Protein AF-A0A1M5STU1-F1 (afdb_monomer_lite)

Secondary structure (DSSP, 8-state):
-HHHHH-TT---TTSSSHHHHSSHHHHHHHHHSTTSHHHHHHHHHHHHHTSTTGGG-EEE-HHHHHHSHHHHHHHHHHHTT-------TTS-----HHHHHHHT-TTSSPPPSS---------S-HHHHHHHHTT-GGG--TT---EEE----

InterPro domains:
  IPR027417 P-loop containing nucleoside triphosphate hydrolase [G3DSA:3.40.50.300] (10-138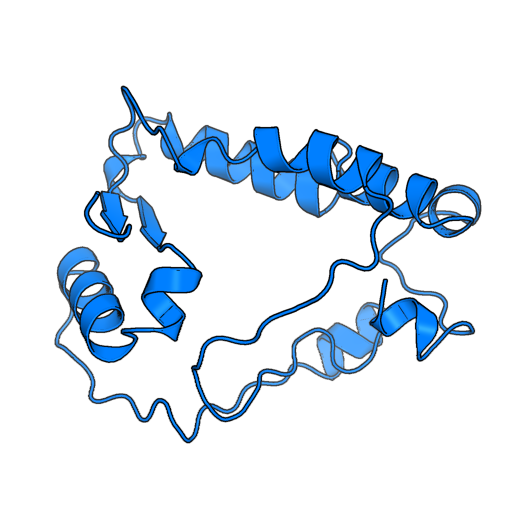)
  IPR027417 P-loop containing nucleoside triphosphate hydrolase [SSF52540] (29-134)

Structure (mmCIF, N/CA/C/O backbone):
data_AF-A0A1M5STU1-F1
#
_entry.id   AF-A0A1M5STU1-F1
#
loop_
_atom_site.group_PDB
_atom_site.id
_atom_site.type_symbol
_atom_site.label_atom_id
_atom_site.label_alt_id
_atom_site.label_comp_id
_atom_site.label_asym_id
_atom_site.label_entity_id
_atom_site.label_seq_id
_atom_site.pdbx_PDB_ins_code
_atom_site.Cartn_x
_atom_site.Cartn_y
_atom_site.Cartn_z
_atom_site.occupancy
_atom_site.B_iso_or_equiv
_atom_site.auth_seq_id
_atom_site.auth_comp_id
_atom_site.auth_asym_id
_atom_site.auth_atom_id
_atom_site.pdbx_PDB_model_num
ATOM 1 N N . GLU A 1 1 ? 6.345 -6.290 -12.205 1.00 86.94 1 GLU A N 1
ATOM 2 C CA . GLU A 1 1 ? 7.313 -7.284 -12.729 1.00 86.94 1 GLU A CA 1
ATOM 3 C C . GLU A 1 1 ? 6.667 -8.565 -13.257 1.00 86.94 1 GLU A C 1
ATOM 5 O O . GLU A 1 1 ? 6.779 -8.812 -14.445 1.00 86.94 1 GLU A O 1
ATOM 10 N N . ARG A 1 2 ? 5.963 -9.375 -12.446 1.00 88.56 2 ARG A N 1
ATOM 11 C CA . ARG A 1 2 ? 5.337 -10.618 -12.955 1.00 88.56 2 ARG A CA 1
ATOM 12 C C . ARG A 1 2 ? 4.369 -10.379 -14.125 1.00 88.56 2 ARG A C 1
ATOM 14 O O . ARG A 1 2 ? 4.420 -11.143 -15.075 1.00 88.56 2 ARG A O 1
ATOM 21 N N . GLN A 1 3 ? 3.558 -9.315 -14.078 1.00 87.19 3 GLN A N 1
ATOM 22 C CA . GLN A 1 3 ? 2.677 -8.947 -15.198 1.00 87.19 3 GLN A CA 1
ATOM 23 C C . GLN A 1 3 ? 3.466 -8.543 -16.450 1.00 87.19 3 GLN A C 1
ATOM 25 O O . GLN A 1 3 ? 3.230 -9.082 -17.520 1.00 87.19 3 GLN A O 1
ATOM 30 N N . ILE A 1 4 ? 4.506 -7.719 -16.294 1.00 85.75 4 ILE A N 1
ATOM 31 C CA . ILE A 1 4 ? 5.400 -7.332 -17.400 1.00 85.75 4 ILE A CA 1
ATOM 32 C C . ILE A 1 4 ? 6.054 -8.561 -18.054 1.00 85.75 4 ILE A C 1
ATOM 34 O O . ILE A 1 4 ? 6.204 -8.608 -19.266 1.00 85.75 4 ILE A O 1
ATOM 38 N N . ARG A 1 5 ? 6.415 -9.588 -17.272 1.00 86.44 5 ARG A N 1
ATOM 39 C CA . ARG A 1 5 ? 6.974 -10.840 -17.815 1.00 86.44 5 ARG A CA 1
ATOM 40 C C . ARG A 1 5 ? 5.946 -11.702 -18.550 1.00 86.44 5 ARG A C 1
ATOM 42 O O . ARG A 1 5 ? 6.342 -12.465 -19.421 1.00 86.44 5 ARG A O 1
ATOM 49 N N . LYS A 1 6 ? 4.663 -11.620 -18.183 1.00 86.12 6 LYS A N 1
ATOM 50 C CA . LYS A 1 6 ? 3.575 -12.324 -18.882 1.00 86.12 6 LYS A CA 1
ATOM 51 C C . LYS A 1 6 ? 3.221 -11.648 -20.204 1.00 86.12 6 LYS A C 1
ATOM 53 O O . LYS A 1 6 ? 2.927 -12.349 -21.165 1.00 86.12 6 LYS A O 1
ATOM 58 N N . SER A 1 7 ? 3.323 -10.322 -20.247 1.00 81.38 7 SER A N 1
ATOM 59 C CA . SER A 1 7 ? 3.007 -9.509 -21.419 1.00 81.38 7 SER A CA 1
ATOM 60 C C . SER A 1 7 ? 4.193 -8.617 -21.815 1.00 81.38 7 SER A C 1
ATOM 62 O O . SER A 1 7 ? 4.120 -7.395 -21.701 1.00 81.38 7 SER A O 1
ATOM 64 N N . PRO A 1 8 ? 5.316 -9.192 -22.290 1.00 78.06 8 PRO A N 1
ATOM 65 C CA . PRO A 1 8 ? 6.540 -8.428 -22.555 1.00 78.06 8 PRO A CA 1
ATOM 66 C C . PRO A 1 8 ? 6.416 -7.442 -23.726 1.00 78.06 8 PRO A C 1
ATOM 68 O O . PRO A 1 8 ? 7.243 -6.544 -23.854 1.00 78.06 8 PRO A O 1
ATOM 71 N N . LEU A 1 9 ? 5.403 -7.615 -24.581 1.00 80.19 9 LEU A N 1
ATOM 72 C CA . LEU A 1 9 ? 5.128 -6.748 -25.730 1.00 80.19 9 LEU A CA 1
ATOM 73 C C . LEU A 1 9 ? 4.152 -5.606 -25.400 1.00 80.19 9 LEU A C 1
ATOM 75 O O . LEU A 1 9 ? 3.951 -4.721 -26.230 1.00 80.19 9 LEU A O 1
ATOM 79 N N . GLU A 1 10 ? 3.543 -5.606 -24.209 1.00 79.06 10 GLU A N 1
ATOM 80 C CA . GLU A 1 10 ? 2.638 -4.535 -23.793 1.00 79.06 10 GLU A CA 1
ATOM 81 C C . GLU A 1 10 ? 3.420 -3.273 -23.411 1.00 79.06 10 GLU A C 1
ATOM 83 O O . GLU A 1 10 ? 4.265 -3.263 -22.512 1.00 79.06 10 GLU A O 1
ATOM 88 N N . ASN A 1 11 ? 3.099 -2.165 -24.081 1.00 80.88 11 ASN A N 1
ATOM 89 C CA . ASN A 1 11 ? 3.643 -0.850 -23.759 1.00 80.88 11 ASN A CA 1
ATOM 90 C C . ASN A 1 11 ? 2.777 -0.171 -22.699 1.00 80.88 11 ASN A C 1
ATOM 92 O O . ASN A 1 11 ? 1.971 0.712 -22.994 1.00 80.88 11 ASN A O 1
ATOM 96 N N . THR A 1 12 ? 2.953 -0.598 -21.452 1.00 86.44 12 THR A N 1
ATOM 97 C CA . THR A 1 12 ? 2.244 0.000 -20.322 1.00 86.44 12 THR A CA 1
ATOM 98 C C . THR A 1 12 ? 2.547 1.494 -20.162 1.00 86.44 12 THR A C 1
ATOM 100 O O . THR A 1 12 ? 3.694 1.937 -20.285 1.00 86.44 12 THR A O 1
ATOM 103 N N . LYS A 1 13 ? 1.518 2.267 -19.796 1.00 88.69 13 LYS A N 1
ATOM 104 C CA . LYS A 1 13 ? 1.627 3.694 -19.452 1.00 88.69 13 LYS A CA 1
ATOM 105 C C . LYS A 1 13 ? 2.207 3.949 -18.058 1.00 88.69 13 LYS A C 1
ATOM 107 O O . LYS A 1 13 ? 2.410 5.102 -17.697 1.00 88.69 13 LYS A O 1
ATOM 112 N N . LEU A 1 14 ? 2.514 2.901 -17.286 1.00 89.06 14 LEU A N 1
ATOM 113 C CA . LEU A 1 14 ? 3.163 3.036 -15.976 1.00 89.06 14 LEU A CA 1
ATOM 114 C C . LEU A 1 14 ? 4.574 3.639 -16.050 1.00 89.06 14 LEU A C 1
ATOM 116 O O . LEU A 1 14 ? 5.083 4.118 -15.041 1.00 89.06 14 LEU A O 1
ATOM 120 N N . PHE A 1 15 ? 5.214 3.605 -17.223 1.00 92.25 15 PHE A N 1
ATOM 121 C CA . PHE A 1 15 ? 6.569 4.112 -17.425 1.00 92.25 15 PHE A CA 1
ATOM 122 C C . PHE A 1 15 ? 6.601 5.084 -18.604 1.00 92.25 15 PHE A C 1
ATOM 124 O O . PHE A 1 15 ? 6.260 4.720 -19.732 1.00 92.25 15 PHE A O 1
ATOM 131 N N . GLY A 1 16 ? 7.059 6.308 -18.354 1.00 89.38 16 GLY A N 1
ATOM 132 C CA . GLY A 1 16 ? 6.981 7.428 -19.291 1.00 89.38 16 GLY A CA 1
ATOM 133 C C . GLY A 1 16 ? 7.936 7.340 -20.482 1.00 89.38 16 GLY A C 1
ATOM 134 O O . GLY A 1 16 ? 7.719 8.009 -21.486 1.00 89.38 16 GLY A O 1
ATOM 135 N N . ASN A 1 17 ? 8.986 6.518 -20.418 1.00 90.62 17 ASN A N 1
ATOM 136 C CA . ASN A 1 17 ? 9.938 6.364 -21.520 1.00 90.62 17 ASN A CA 1
ATOM 137 C C . ASN A 1 17 ? 10.608 4.979 -21.537 1.00 90.62 17 ASN A C 1
ATOM 139 O O . ASN A 1 17 ? 10.482 4.185 -20.603 1.00 90.62 17 ASN A O 1
ATOM 143 N N . THR A 1 18 ? 11.325 4.684 -22.624 1.00 89.88 18 THR A N 1
ATOM 144 C CA . THR A 1 18 ? 11.999 3.390 -22.825 1.00 89.88 18 THR A CA 1
ATOM 145 C C . THR A 1 18 ? 13.070 3.120 -21.769 1.00 89.88 18 THR A C 1
ATOM 147 O O . THR A 1 18 ? 13.223 1.974 -21.354 1.00 89.88 18 THR A O 1
ATOM 150 N N . GLN A 1 19 ? 13.746 4.159 -21.268 1.00 92.44 19 GLN A N 1
ATOM 151 C CA . GLN A 1 19 ? 14.768 4.007 -20.234 1.00 92.44 19 GLN A CA 1
ATOM 152 C C . GLN A 1 19 ? 14.167 3.490 -18.927 1.00 92.44 19 GLN A C 1
ATOM 154 O O . GLN A 1 19 ? 14.684 2.541 -18.347 1.00 92.44 19 GLN A O 1
ATOM 159 N N . GLN A 1 20 ? 13.028 4.041 -18.501 1.00 93.88 20 GLN A N 1
ATOM 160 C CA . GLN A 1 20 ? 12.310 3.558 -17.319 1.00 93.88 20 GLN A CA 1
ATOM 161 C C . GLN A 1 20 ? 11.865 2.097 -17.484 1.00 93.88 20 GLN A C 1
ATOM 163 O O . GLN A 1 20 ? 11.868 1.343 -16.514 1.00 93.88 20 GLN A O 1
ATOM 168 N N . ARG A 1 21 ? 11.562 1.655 -18.711 1.00 90.19 21 ARG A N 1
ATOM 169 C CA . ARG A 1 21 ? 11.118 0.283 -19.010 1.00 90.19 21 ARG A CA 1
ATOM 170 C C . ARG A 1 21 ? 12.241 -0.745 -19.124 1.00 90.19 21 ARG A C 1
ATOM 172 O O . ARG A 1 21 ? 11.931 -1.931 -19.066 1.00 90.19 21 ARG A O 1
ATOM 179 N N . ALA A 1 22 ? 13.496 -0.333 -19.278 1.00 91.06 22 ALA A N 1
ATOM 180 C CA . ALA A 1 22 ? 14.578 -1.202 -19.740 1.00 91.06 22 ALA A CA 1
ATOM 181 C C . ALA A 1 22 ? 14.852 -2.409 -18.827 1.00 91.06 22 ALA A C 1
ATOM 183 O O . ALA A 1 22 ? 14.925 -3.545 -19.294 1.00 91.06 22 ALA A O 1
ATOM 184 N N . THR A 1 23 ? 14.974 -2.195 -17.517 1.00 92.50 23 THR A N 1
ATOM 185 C CA . THR A 1 23 ? 15.335 -3.250 -16.559 1.00 92.50 23 THR A CA 1
ATOM 186 C C . THR A 1 23 ? 14.418 -3.231 -15.341 1.00 92.50 23 THR A C 1
ATOM 188 O O . THR A 1 23 ? 13.654 -2.292 -15.122 1.00 92.50 23 THR A O 1
ATOM 191 N N . VAL A 1 24 ? 14.481 -4.275 -14.510 1.00 93.00 24 VAL A N 1
ATOM 192 C CA . VAL A 1 24 ? 13.765 -4.262 -13.224 1.00 93.00 24 VAL A CA 1
ATOM 193 C C . VAL A 1 24 ? 14.232 -3.098 -12.340 1.00 93.00 24 VAL A C 1
ATOM 195 O O . VAL A 1 24 ? 13.407 -2.504 -11.655 1.00 93.00 24 VAL A O 1
ATOM 198 N N . TYR A 1 25 ? 15.511 -2.712 -12.424 1.00 94.69 25 TYR A N 1
ATOM 199 C CA . TYR A 1 25 ? 16.084 -1.591 -11.676 1.00 94.69 25 TYR A CA 1
ATOM 200 C C . TYR A 1 25 ? 15.468 -0.259 -12.093 1.00 94.69 25 TYR A C 1
ATOM 202 O O . TYR A 1 25 ? 14.915 0.435 -11.246 1.00 94.69 25 TYR A O 1
ATOM 21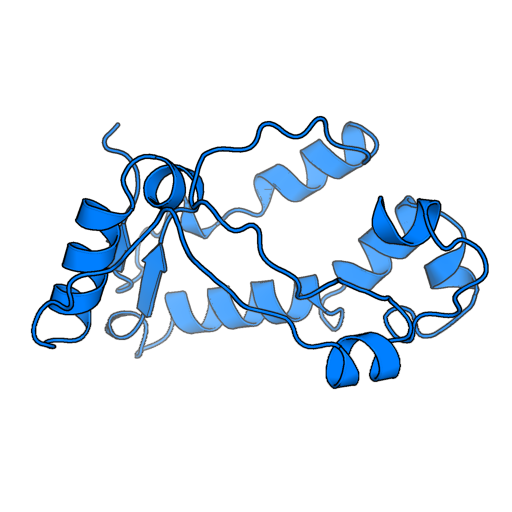0 N N . SER A 1 26 ? 15.479 0.059 -13.393 1.00 94.88 26 SER A N 1
ATOM 211 C CA . SER A 1 26 ? 14.909 1.316 -13.895 1.00 94.88 26 SER A CA 1
ATOM 212 C C . SER A 1 26 ? 13.409 1.419 -13.623 1.00 94.88 26 SER A C 1
ATOM 214 O O . SER A 1 26 ? 12.902 2.502 -13.343 1.00 94.88 26 SER A O 1
ATOM 216 N N . ARG A 1 27 ? 12.687 0.290 -13.666 1.00 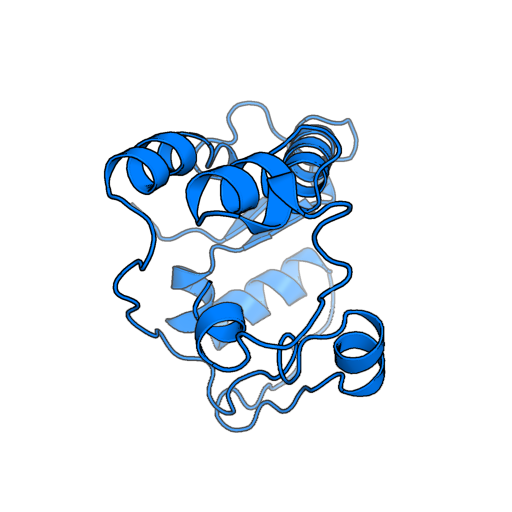94.12 27 ARG A N 1
ATOM 217 C CA . ARG A 1 27 ? 11.248 0.248 -13.372 1.00 94.12 27 ARG A CA 1
ATOM 218 C C . ARG A 1 27 ? 10.961 0.497 -11.896 1.00 94.12 27 ARG A C 1
ATOM 220 O O . ARG A 1 27 ? 10.068 1.276 -11.575 1.00 94.12 27 ARG A O 1
ATOM 227 N N . VAL A 1 28 ? 11.704 -0.159 -11.005 1.00 94.81 28 VAL A N 1
ATOM 228 C CA . VAL A 1 28 ? 11.578 0.048 -9.556 1.00 94.81 28 VAL A CA 1
ATOM 229 C C . VAL A 1 28 ? 11.941 1.485 -9.191 1.00 94.81 28 VAL A C 1
ATOM 231 O O . VAL A 1 28 ? 11.197 2.122 -8.453 1.00 94.81 28 VAL A O 1
ATOM 234 N N . GLU A 1 29 ? 13.024 2.022 -9.753 1.00 94.62 29 GLU A N 1
ATOM 235 C CA . GLU A 1 29 ? 13.431 3.413 -9.551 1.00 94.62 29 GLU A CA 1
ATOM 236 C C . GLU A 1 29 ? 12.361 4.398 -10.036 1.00 94.62 29 GLU A C 1
ATOM 238 O O . GLU A 1 29 ? 11.973 5.289 -9.286 1.00 94.62 29 GLU A O 1
ATOM 243 N N . ALA A 1 30 ? 11.813 4.200 -11.239 1.00 95.62 30 ALA A N 1
ATOM 244 C CA . ALA A 1 30 ? 10.743 5.043 -11.769 1.00 95.62 30 ALA A CA 1
ATOM 245 C C . ALA A 1 30 ? 9.480 5.015 -10.893 1.00 95.62 30 ALA A C 1
ATOM 247 O O . ALA A 1 30 ? 8.863 6.053 -10.671 1.00 95.62 30 ALA A O 1
ATOM 248 N N . MET A 1 31 ? 9.098 3.843 -10.372 1.00 94.69 31 MET A N 1
ATOM 249 C CA . MET A 1 31 ? 7.951 3.718 -9.466 1.00 94.69 31 MET A CA 1
ATOM 250 C C . MET A 1 31 ? 8.210 4.370 -8.107 1.00 94.69 31 MET A C 1
ATOM 252 O O . MET A 1 31 ? 7.304 4.992 -7.554 1.00 94.69 31 MET A O 1
ATOM 256 N N . ALA A 1 32 ? 9.419 4.217 -7.569 1.00 95.06 32 ALA A N 1
ATOM 257 C CA . ALA A 1 32 ? 9.789 4.689 -6.240 1.00 95.06 32 ALA A CA 1
ATOM 258 C C . ALA A 1 32 ? 10.262 6.150 -6.194 1.00 95.06 32 ALA A C 1
ATOM 260 O O . ALA A 1 32 ? 10.435 6.687 -5.102 1.00 95.06 32 ALA A O 1
ATOM 261 N N . ALA A 1 33 ? 10.496 6.786 -7.345 1.00 94.50 33 ALA A N 1
ATOM 262 C CA . ALA A 1 33 ? 10.798 8.211 -7.425 1.00 94.50 33 ALA A CA 1
ATOM 263 C C . ALA A 1 33 ? 9.733 9.036 -6.682 1.00 94.50 33 ALA A C 1
ATOM 265 O O . ALA A 1 33 ? 8.576 8.631 -6.622 1.00 94.50 33 ALA A O 1
ATOM 266 N N . GLN A 1 34 ? 10.097 10.208 -6.152 1.00 93.50 34 GLN A N 1
ATOM 267 C CA . GLN A 1 34 ? 9.191 11.039 -5.336 1.00 93.50 34 GLN A CA 1
ATOM 268 C C . GLN A 1 34 ? 7.857 11.352 -6.035 1.00 93.50 34 GLN A C 1
ATOM 270 O O . GLN A 1 34 ? 6.810 11.332 -5.398 1.00 93.50 34 GLN A O 1
ATOM 275 N N . SER A 1 35 ? 7.895 11.600 -7.346 1.00 93.00 35 SER A N 1
ATOM 276 C CA . SER A 1 35 ? 6.718 11.808 -8.204 1.00 93.00 35 SER A CA 1
ATOM 277 C C . SER A 1 35 ? 6.247 10.539 -8.929 1.00 93.00 35 SER A C 1
ATOM 279 O O . SER A 1 35 ? 5.306 10.585 -9.719 1.00 93.00 35 SER A O 1
ATOM 281 N N . GLY A 1 36 ? 6.911 9.408 -8.696 1.00 94.06 36 GLY A N 1
ATOM 282 C CA . GLY A 1 36 ? 6.532 8.100 -9.212 1.00 94.06 36 GLY A CA 1
ATOM 283 C C . GLY A 1 36 ? 5.314 7.541 -8.482 1.00 94.06 36 GLY A C 1
ATOM 284 O O . GLY A 1 36 ? 4.998 7.947 -7.366 1.00 94.06 36 GLY A O 1
ATOM 285 N N . LEU A 1 37 ? 4.637 6.573 -9.103 1.00 93.12 37 LEU A N 1
ATOM 286 C CA . LEU A 1 37 ? 3.373 6.018 -8.602 1.00 93.12 37 LEU A CA 1
ATOM 287 C C . LEU A 1 37 ? 3.444 5.553 -7.136 1.00 93.12 37 LEU A C 1
ATOM 289 O O . LEU A 1 37 ? 2.530 5.814 -6.359 1.00 93.12 37 LEU A O 1
ATOM 293 N N . VAL A 1 38 ? 4.521 4.860 -6.758 1.00 95.06 38 VAL A N 1
ATOM 294 C CA . VAL A 1 38 ? 4.700 4.327 -5.399 1.00 95.06 38 VAL A CA 1
ATOM 295 C C . VAL A 1 38 ? 5.297 5.384 -4.477 1.00 95.06 38 VAL A C 1
ATOM 297 O O . VAL A 1 38 ? 4.849 5.510 -3.342 1.00 95.06 38 VAL A O 1
ATOM 300 N N . GLY A 1 39 ? 6.282 6.155 -4.946 1.00 96.06 39 GLY A N 1
ATOM 301 C CA . GLY A 1 39 ? 6.920 7.185 -4.124 1.00 96.06 39 GLY A CA 1
ATOM 302 C C . GLY A 1 39 ? 5.955 8.300 -3.722 1.00 96.06 39 GLY A C 1
ATOM 303 O O . GLY A 1 39 ? 5.917 8.667 -2.550 1.00 96.06 39 GLY A O 1
ATOM 304 N N . PHE A 1 40 ? 5.103 8.763 -4.641 1.00 96.75 40 PHE A N 1
ATOM 305 C CA . PHE A 1 40 ? 4.060 9.740 -4.328 1.00 96.75 40 PHE A CA 1
ATOM 306 C C . PHE A 1 40 ? 3.090 9.198 -3.276 1.00 96.75 40 PHE A C 1
ATOM 308 O O . PHE A 1 40 ? 2.877 9.845 -2.254 1.00 96.75 40 PHE A O 1
ATOM 315 N N . ALA A 1 41 ? 2.544 7.994 -3.484 1.00 96.06 41 ALA A N 1
ATOM 316 C CA . ALA A 1 41 ? 1.614 7.377 -2.539 1.00 96.06 41 ALA A CA 1
ATOM 317 C C . ALA A 1 41 ? 2.250 7.183 -1.151 1.00 96.06 41 ALA A C 1
ATOM 319 O O . ALA A 1 41 ? 1.601 7.408 -0.132 1.00 96.06 41 ALA A O 1
ATOM 320 N N . TRP A 1 42 ? 3.535 6.823 -1.108 1.00 96.31 42 TRP A N 1
ATOM 321 C CA . TRP A 1 42 ? 4.298 6.703 0.131 1.00 96.31 42 TRP A CA 1
ATOM 322 C C . TRP A 1 42 ? 4.434 8.044 0.862 1.00 96.31 42 TRP A C 1
ATOM 324 O O . TRP A 1 42 ? 4.174 8.116 2.064 1.00 96.31 42 TRP A O 1
ATOM 334 N N . HIS A 1 43 ? 4.805 9.112 0.147 1.00 96.44 43 HIS A N 1
ATOM 335 C CA . HIS A 1 43 ? 4.918 10.454 0.721 1.00 96.44 43 HIS A CA 1
ATOM 336 C C . HIS A 1 43 ? 3.563 10.995 1.182 1.00 96.44 43 HIS A C 1
ATOM 338 O O . HIS A 1 43 ? 3.487 11.520 2.287 1.00 96.44 43 HIS A O 1
ATOM 344 N N . ALA A 1 44 ? 2.506 10.816 0.388 1.00 96.69 44 ALA A N 1
ATOM 345 C CA . ALA A 1 44 ? 1.152 11.247 0.729 1.00 96.69 44 ALA A CA 1
ATOM 346 C C . ALA A 1 44 ? 0.607 10.515 1.965 1.00 96.69 44 ALA A C 1
ATOM 348 O O . ALA A 1 44 ? 0.033 11.141 2.852 1.00 96.69 44 ALA A O 1
ATOM 349 N N . LEU A 1 45 ? 0.834 9.198 2.069 1.00 96.12 45 LEU A N 1
ATOM 350 C CA . LEU A 1 45 ? 0.457 8.439 3.262 1.00 96.12 45 LEU A CA 1
ATOM 351 C C . LEU A 1 45 ? 1.214 8.938 4.497 1.00 96.12 45 LEU A C 1
ATOM 353 O O . LEU A 1 45 ? 0.624 9.080 5.567 1.00 96.12 45 LEU A O 1
ATOM 357 N N . ARG A 1 46 ? 2.518 9.209 4.355 1.00 95.94 46 ARG A N 1
ATOM 358 C CA . ARG A 1 46 ? 3.339 9.738 5.447 1.00 95.94 46 ARG A CA 1
ATOM 359 C C . ARG A 1 46 ? 2.863 11.117 5.888 1.00 95.94 46 ARG A C 1
ATOM 361 O O . ARG A 1 46 ? 2.722 11.328 7.084 1.00 95.94 46 ARG A O 1
ATOM 368 N N . ASP A 1 47 ? 2.601 12.012 4.943 1.00 96.81 47 ASP A N 1
ATOM 369 C CA . ASP A 1 47 ? 2.066 13.347 5.209 1.00 96.81 47 ASP A CA 1
ATOM 370 C C . ASP A 1 47 ? 0.764 13.261 6.016 1.00 96.81 47 ASP A C 1
ATOM 372 O O . ASP A 1 47 ? 0.681 13.800 7.116 1.00 96.81 47 ASP A O 1
ATOM 376 N N . GLY A 1 48 ? -0.191 12.440 5.564 1.00 97.44 48 GLY A N 1
ATOM 377 C CA . GLY A 1 48 ? -1.437 12.195 6.293 1.00 97.44 48 GLY A CA 1
ATOM 378 C C . GLY A 1 48 ? -1.216 11.674 7.719 1.00 97.44 48 GLY A C 1
ATOM 379 O O . GLY A 1 48 ? -1.807 12.201 8.661 1.00 97.44 48 GLY A O 1
ATOM 380 N N . CYS A 1 49 ? -0.328 10.689 7.904 1.00 97.44 49 CYS A N 1
ATOM 381 C CA . CYS A 1 49 ? -0.051 10.091 9.217 1.00 97.44 49 CYS A CA 1
ATOM 382 C C . CYS A 1 49 ? 0.588 11.065 10.221 1.00 97.44 49 CYS A C 1
ATOM 384 O O . CYS A 1 49 ? 0.499 10.826 11.421 1.00 97.44 49 CYS A O 1
ATOM 386 N N . PHE A 1 50 ? 1.245 12.133 9.771 1.00 97.00 50 PHE A N 1
ATOM 387 C CA . PHE A 1 50 ? 1.884 13.123 10.650 1.00 97.00 50 PHE A CA 1
ATOM 388 C C . PHE A 1 50 ? 1.223 14.506 10.566 1.00 97.00 50 PHE A C 1
ATOM 390 O O . PHE A 1 50 ? 1.808 15.495 11.001 1.00 97.00 50 PHE A O 1
ATOM 397 N N . SER A 1 51 ? 0.010 14.566 10.018 1.00 97.31 51 SER A N 1
ATOM 398 C CA . SER A 1 51 ? -0.797 15.781 9.928 1.00 97.31 51 SER A CA 1
ATOM 399 C C . SER A 1 51 ? -1.749 15.935 11.117 1.00 97.31 51 SER A C 1
ATOM 401 O O . SER A 1 51 ? -1.972 14.995 11.884 1.00 97.31 51 SER A O 1
ATOM 403 N N . ASP A 1 52 ? -2.407 17.092 11.194 1.00 97.69 52 ASP A N 1
ATOM 404 C CA . ASP A 1 52 ? -3.508 17.352 12.134 1.00 97.69 52 ASP A CA 1
ATOM 405 C C . ASP A 1 52 ? -4.729 16.435 11.916 1.00 97.69 52 ASP A C 1
ATOM 407 O O . ASP A 1 52 ? -5.616 16.382 12.763 1.00 97.69 52 ASP A O 1
ATOM 411 N N . PHE A 1 53 ? -4.777 15.699 10.799 1.00 97.44 53 PHE A N 1
ATOM 412 C CA . PHE A 1 53 ? -5.837 14.743 10.463 1.00 97.44 53 PHE A CA 1
ATOM 413 C C . PHE A 1 53 ? -5.415 13.284 10.668 1.00 97.44 53 PHE A C 1
ATOM 415 O O . PHE A 1 53 ? -6.105 12.374 10.206 1.00 97.44 53 PHE A O 1
ATOM 422 N N . ALA A 1 54 ? -4.275 13.032 11.320 1.00 97.94 54 ALA A N 1
ATOM 423 C CA . ALA A 1 54 ? -3.780 11.675 11.534 1.00 97.94 54 ALA A CA 1
ATOM 424 C C . ALA A 1 54 ? -4.802 10.791 12.270 1.00 97.94 54 ALA A C 1
ATOM 426 O O . ALA A 1 54 ? -4.939 9.618 11.939 1.00 97.94 54 ALA A O 1
ATOM 427 N N . ASP A 1 55 ? -5.582 11.364 13.192 1.00 97.44 55 ASP A N 1
ATOM 428 C CA . ASP A 1 55 ? -6.671 10.687 13.913 1.00 97.44 55 ASP A CA 1
ATOM 429 C C . ASP A 1 55 ? -7.826 10.220 13.003 1.00 97.44 55 ASP A C 1
ATOM 431 O O . ASP A 1 55 ? -8.702 9.474 13.437 1.00 97.44 55 ASP A O 1
ATOM 435 N N . LYS A 1 56 ? -7.839 10.627 11.729 1.00 97.62 56 LYS A N 1
ATOM 436 C CA . LYS A 1 56 ? -8.791 10.171 10.704 1.00 97.62 56 LYS A CA 1
ATOM 437 C C . LYS A 1 56 ? -8.252 9.036 9.839 1.00 97.62 56 LYS A C 1
ATOM 439 O O . LYS A 1 56 ? -8.915 8.637 8.882 1.00 97.62 56 LYS A O 1
ATOM 444 N N . LEU A 1 57 ? -7.079 8.492 10.160 1.00 97.81 57 LEU A N 1
ATOM 445 C CA . LEU A 1 57 ? -6.468 7.393 9.420 1.00 97.81 57 LEU A CA 1
ATOM 446 C C . LEU A 1 57 ? -6.433 6.106 10.244 1.00 97.81 57 LEU A C 1
ATOM 448 O O . LEU A 1 57 ? -6.009 6.093 11.400 1.00 97.81 57 LEU A O 1
ATOM 452 N N . LEU A 1 58 ? -6.810 5.006 9.591 1.00 97.75 58 LEU A N 1
ATOM 453 C CA . LEU A 1 58 ? -6.638 3.643 10.079 1.00 97.75 58 LEU A CA 1
ATOM 454 C C . LEU A 1 58 ? -5.680 2.891 9.156 1.00 97.75 58 LEU A C 1
ATOM 456 O O . LEU A 1 58 ? -5.996 2.631 7.994 1.00 97.75 58 LEU A O 1
ATOM 460 N N . ILE A 1 59 ? -4.519 2.505 9.680 1.00 96.56 59 ILE A N 1
ATOM 461 C CA . ILE A 1 59 ? -3.550 1.681 8.960 1.00 96.56 59 ILE A CA 1
ATOM 462 C C . ILE A 1 59 ? -3.806 0.211 9.272 1.00 96.56 59 ILE A C 1
ATOM 464 O O . ILE A 1 59 ? -3.698 -0.230 10.417 1.00 96.56 59 ILE A O 1
ATOM 468 N N . VAL A 1 60 ? -4.126 -0.559 8.238 1.00 97.00 60 VAL A N 1
ATOM 469 C CA . VAL A 1 60 ? -4.408 -1.991 8.350 1.00 97.00 60 VAL A CA 1
ATOM 470 C C . VAL A 1 60 ? -3.219 -2.788 7.835 1.00 97.00 60 VAL A C 1
ATOM 472 O O . VAL A 1 60 ? -2.826 -2.651 6.675 1.00 97.00 60 VAL A O 1
ATOM 475 N N . ASP A 1 61 ? -2.659 -3.648 8.683 1.00 95.19 61 ASP A N 1
ATOM 476 C CA . ASP A 1 61 ? -1.625 -4.580 8.258 1.00 95.19 61 ASP A CA 1
ATOM 477 C C . ASP A 1 61 ? -2.212 -5.652 7.329 1.00 95.19 61 ASP A C 1
ATOM 479 O O . ASP A 1 61 ? -3.197 -6.326 7.649 1.00 95.19 61 ASP A O 1
ATOM 483 N N . TYR A 1 62 ? -1.595 -5.811 6.157 1.00 94.50 62 TYR A N 1
ATOM 484 C CA . TYR A 1 62 ? -2.060 -6.758 5.148 1.00 94.50 62 TYR A CA 1
ATOM 485 C C . TYR A 1 62 ? -2.007 -8.204 5.652 1.00 94.50 62 TYR A C 1
ATOM 487 O O . TYR A 1 62 ? -2.952 -8.957 5.415 1.00 94.50 62 TYR A O 1
ATOM 495 N N . ASP A 1 63 ? -0.938 -8.598 6.351 1.00 93.88 63 ASP A N 1
ATOM 496 C CA . ASP A 1 63 ? -0.774 -9.972 6.828 1.00 93.88 63 ASP A CA 1
ATOM 497 C C . ASP A 1 63 ? -1.798 -10.299 7.920 1.00 93.88 63 ASP A C 1
ATOM 499 O O . ASP A 1 63 ? -2.331 -11.412 7.953 1.00 93.88 63 ASP A O 1
ATOM 503 N N . LEU A 1 64 ? -2.133 -9.328 8.774 1.00 95.88 64 LEU A N 1
ATOM 504 C CA . LEU A 1 64 ? -3.230 -9.455 9.728 1.00 95.88 64 LEU A CA 1
ATOM 505 C C . LEU A 1 64 ? -4.580 -9.601 9.014 1.00 95.88 64 LEU A C 1
ATOM 507 O O . LEU A 1 64 ? -5.327 -10.531 9.331 1.00 95.88 64 LEU A O 1
ATOM 511 N N . LEU A 1 65 ? -4.878 -8.735 8.036 1.00 97.12 65 LEU A N 1
ATOM 512 C CA . LEU A 1 65 ? -6.131 -8.766 7.272 1.00 97.12 65 LEU A CA 1
ATOM 513 C C . LEU A 1 65 ? -6.355 -10.130 6.626 1.00 97.12 65 LEU A C 1
ATOM 515 O O . LEU A 1 65 ? -7.414 -10.725 6.798 1.00 97.12 65 LEU A O 1
ATOM 519 N N . VAL A 1 66 ? -5.361 -10.659 5.918 1.00 96.88 66 VAL A N 1
ATOM 520 C CA . VAL A 1 66 ? -5.541 -11.923 5.194 1.00 96.88 66 VAL A CA 1
ATOM 521 C C . VAL A 1 66 ? -5.553 -13.153 6.100 1.00 96.88 66 VAL A C 1
ATOM 523 O O . VAL A 1 66 ? -6.048 -14.195 5.686 1.00 96.88 66 VAL A O 1
ATOM 526 N N . ARG A 1 67 ? -5.028 -13.067 7.331 1.00 96.94 67 ARG A N 1
ATOM 527 C CA . ARG A 1 67 ? -5.080 -14.163 8.320 1.00 96.94 67 ARG A CA 1
ATOM 528 C C . ARG A 1 67 ? -6.342 -14.133 9.179 1.00 96.94 67 ARG A C 1
ATOM 530 O O . ARG A 1 67 ? -6.784 -15.183 9.635 1.00 96.94 67 ARG A O 1
ATOM 537 N N . LYS A 1 68 ? -6.877 -12.943 9.459 1.00 97.44 68 LYS A N 1
ATOM 538 C CA . LYS A 1 68 ? -7.979 -12.710 10.404 1.00 97.44 68 LYS A CA 1
ATOM 539 C C . LYS A 1 68 ? -9.004 -11.706 9.842 1.00 97.44 68 LYS A C 1
ATOM 541 O O . LYS A 1 68 ? -9.324 -10.721 10.514 1.00 97.44 68 LYS A O 1
ATOM 546 N N . PRO A 1 69 ? -9.560 -11.935 8.638 1.00 97.62 69 PRO A N 1
ATOM 547 C CA . PRO A 1 69 ? -10.295 -10.901 7.911 1.00 97.62 69 PRO A CA 1
ATOM 548 C C . PRO A 1 69 ? -11.557 -10.416 8.634 1.00 97.62 69 PRO A C 1
ATOM 550 O O . PRO A 1 69 ? -11.785 -9.212 8.716 1.00 97.62 69 PRO A O 1
ATOM 553 N N . ALA A 1 70 ? -12.322 -11.317 9.259 1.00 97.44 70 ALA A N 1
ATOM 554 C CA . ALA A 1 70 ? -13.510 -10.949 10.035 1.00 97.44 70 ALA A CA 1
ATOM 555 C C . ALA A 1 70 ? -13.187 -10.018 11.219 1.00 97.44 70 ALA A C 1
ATOM 557 O O . ALA A 1 70 ? -13.902 -9.054 11.479 1.00 97.44 70 ALA A O 1
ATOM 558 N N . GLN A 1 71 ? -12.085 -10.288 11.923 1.00 97.12 71 GLN A N 1
ATOM 559 C CA . GLN A 1 71 ? -11.669 -9.514 13.097 1.00 97.12 71 GLN A CA 1
ATOM 560 C C . GLN A 1 71 ? -11.155 -8.132 12.685 1.00 97.12 71 GLN A C 1
ATOM 562 O O . GLN A 1 71 ? -11.475 -7.139 13.332 1.00 97.12 71 GLN A O 1
ATOM 567 N N . VAL A 1 72 ? -10.406 -8.061 11.582 1.00 98.06 72 VAL A N 1
ATOM 568 C CA . VAL A 1 72 ? -9.925 -6.790 11.034 1.00 98.06 72 VAL A CA 1
ATOM 569 C C . VAL A 1 72 ? -11.081 -5.936 10.524 1.00 98.06 72 VAL A C 1
ATOM 571 O O . VAL A 1 72 ? -11.152 -4.763 10.879 1.00 98.06 72 VAL A O 1
ATOM 574 N N . MET A 1 73 ? -12.025 -6.509 9.770 1.00 98.19 73 MET A N 1
ATOM 575 C CA . MET A 1 73 ? -13.188 -5.760 9.281 1.00 98.19 73 MET A CA 1
ATOM 576 C C . MET A 1 73 ? -14.061 -5.233 10.418 1.00 98.19 73 MET A C 1
ATOM 578 O O . MET A 1 73 ? -14.529 -4.103 10.338 1.00 98.19 73 MET A O 1
ATOM 582 N N . LYS A 1 74 ? -14.210 -5.982 11.516 1.00 97.69 74 LYS A N 1
ATOM 583 C CA . LYS A 1 74 ? -14.849 -5.461 12.730 1.00 97.69 74 LYS A CA 1
ATOM 584 C C . LYS A 1 74 ? -14.145 -4.207 13.262 1.00 97.69 74 LYS A C 1
ATOM 586 O O . LYS A 1 74 ? -14.816 -3.233 13.586 1.00 97.69 74 LYS A O 1
ATOM 591 N N . GLY A 1 75 ? -12.811 -4.206 13.308 1.00 97.81 75 GLY A N 1
ATOM 592 C CA . GLY A 1 75 ? -12.030 -3.022 13.683 1.00 97.81 75 GLY A CA 1
ATOM 593 C C . GLY A 1 75 ? -12.231 -1.842 12.725 1.00 97.81 75 GLY A C 1
ATOM 594 O O . GLY A 1 75 ? -12.354 -0.706 13.172 1.00 97.81 75 GLY A O 1
ATOM 595 N N . VAL A 1 76 ? -12.344 -2.107 11.418 1.00 98.38 76 VAL A N 1
ATOM 596 C CA . VAL A 1 76 ? -12.671 -1.082 10.410 1.00 98.38 76 VAL A CA 1
ATOM 597 C C . VAL A 1 76 ? -14.062 -0.487 10.657 1.00 98.38 76 VAL A C 1
ATOM 599 O O . VAL A 1 76 ? -14.200 0.732 10.665 1.00 98.38 76 VAL A O 1
ATOM 602 N N . TYR A 1 77 ? -15.081 -1.313 10.911 1.00 98.50 77 TYR A N 1
ATOM 603 C CA . TYR A 1 77 ? -16.432 -0.836 11.235 1.00 98.50 77 TYR A CA 1
ATOM 604 C C . TYR A 1 77 ? -16.467 0.011 12.506 1.00 98.50 77 TYR A C 1
ATOM 606 O O . TYR A 1 77 ? -17.096 1.065 12.517 1.00 98.50 77 TYR A O 1
ATOM 614 N N . GLN A 1 78 ? -15.747 -0.413 13.549 1.00 98.12 78 GLN A N 1
ATOM 615 C CA . GLN A 1 78 ? -15.622 0.346 14.793 1.00 98.12 78 GLN A CA 1
ATOM 616 C C . GLN A 1 78 ? -14.959 1.706 14.572 1.00 98.12 78 GLN A C 1
ATOM 618 O O . GLN A 1 78 ? -15.460 2.707 15.068 1.00 98.12 78 GLN A O 1
ATOM 623 N N . PHE A 1 79 ? -13.867 1.747 13.807 1.00 98.25 79 PHE A N 1
ATOM 624 C CA . PHE A 1 79 ? -13.179 2.992 13.469 1.00 98.25 79 PHE A CA 1
ATOM 625 C C . PHE A 1 79 ? -14.067 3.956 12.668 1.00 98.25 79 PHE A C 1
ATOM 627 O O . PHE A 1 79 ? -14.027 5.160 12.895 1.00 98.25 79 PHE A O 1
ATOM 634 N N . LEU A 1 80 ? -14.876 3.431 11.742 1.00 98.06 80 LEU A N 1
ATOM 635 C CA . LEU A 1 80 ? -15.805 4.226 10.933 1.00 98.06 80 LEU A CA 1
ATOM 636 C C . LEU A 1 80 ? -17.118 4.565 11.654 1.00 98.06 80 LEU A C 1
ATOM 638 O O . LEU A 1 80 ? -17.943 5.269 11.077 1.00 98.06 80 LEU A O 1
ATOM 642 N N . GLU A 1 81 ? -17.337 4.045 12.865 1.00 98.06 81 GLU A N 1
ATOM 643 C CA . GLU A 1 81 ? -18.599 4.160 13.609 1.00 98.06 81 GLU A CA 1
ATOM 644 C C . GLU A 1 81 ? -19.820 3.650 12.813 1.00 98.06 81 GLU A C 1
ATOM 646 O O . GLU A 1 81 ? -20.927 4.183 12.892 1.00 98.06 81 GLU A O 1
ATOM 651 N N . LEU A 1 82 ? -19.621 2.584 12.031 1.00 98.06 82 LEU A N 1
ATOM 652 C CA . LEU A 1 82 ? -20.647 1.970 11.188 1.00 98.06 82 LEU A CA 1
ATOM 653 C C . LEU A 1 82 ? -21.096 0.606 11.743 1.00 98.06 82 LEU A C 1
ATOM 655 O O . LEU A 1 82 ? -20.303 -0.097 12.374 1.00 98.06 82 LEU A O 1
ATOM 659 N N . PRO A 1 83 ? -22.352 0.186 11.491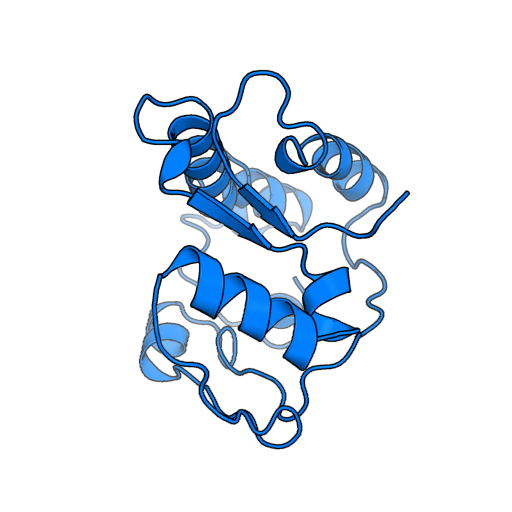 1.00 97.94 83 PRO A N 1
ATOM 660 C CA . PRO A 1 83 ? -22.802 -1.156 11.846 1.00 97.94 83 PRO A CA 1
ATOM 661 C C . PRO A 1 83 ? -22.003 -2.224 11.088 1.00 97.94 83 PRO A C 1
ATOM 663 O O . PRO A 1 83 ? -21.680 -2.055 9.912 1.00 97.94 83 PRO A O 1
ATOM 666 N N . GLU A 1 84 ? -21.720 -3.342 11.761 1.00 97.44 84 GLU A N 1
ATOM 667 C CA . GLU A 1 84 ? -21.020 -4.477 11.155 1.00 97.44 84 GLU A CA 1
ATOM 668 C C . GLU A 1 84 ? -21.838 -5.068 9.991 1.00 97.44 84 GLU A C 1
ATOM 670 O O . GLU A 1 84 ? -23.049 -5.279 10.099 1.00 97.44 84 GLU A O 1
ATOM 675 N N . PHE A 1 85 ? -21.161 -5.385 8.886 1.00 96.88 85 PHE A N 1
ATOM 676 C CA . PHE A 1 85 ? -21.721 -6.149 7.773 1.00 96.88 85 PHE A CA 1
ATOM 677 C C . PHE A 1 85 ? -21.138 -7.564 7.757 1.00 96.88 85 PHE A C 1
ATOM 679 O O . PHE A 1 85 ? -19.942 -7.771 7.980 1.00 96.88 85 PHE A O 1
ATOM 686 N N . GLN A 1 86 ? -21.978 -8.551 7.450 1.00 96.69 86 GLN A N 1
ATOM 687 C CA . GLN A 1 86 ? -21.537 -9.933 7.312 1.00 96.69 86 GLN A CA 1
ATOM 688 C C . GLN A 1 86 ? -20.875 -10.148 5.945 1.00 96.69 86 GLN A C 1
ATOM 690 O O . GLN A 1 86 ? -21.548 -10.325 4.933 1.00 96.69 86 GLN A O 1
ATOM 695 N N . HIS A 1 87 ? -19.544 -10.151 5.921 1.00 97.56 87 HIS A N 1
ATOM 696 C CA . HIS A 1 87 ? -18.770 -10.423 4.711 1.00 97.56 87 HIS A CA 1
ATOM 697 C C . HIS A 1 87 ? -18.624 -11.921 4.422 1.00 97.56 87 HIS A C 1
ATOM 699 O O . HIS A 1 87 ? -18.414 -12.723 5.332 1.00 97.56 87 HIS A O 1
ATOM 705 N N . ASP A 1 88 ? -18.629 -12.267 3.133 1.00 97.88 88 ASP A N 1
ATOM 706 C CA . ASP A 1 88 ? -18.172 -13.558 2.620 1.00 97.88 88 ASP A CA 1
ATOM 707 C C . ASP A 1 88 ? -16.727 -13.419 2.111 1.00 97.88 88 ASP A C 1
ATOM 709 O O . ASP A 1 88 ? -16.468 -12.893 1.027 1.00 97.88 88 ASP A O 1
ATOM 713 N N . PHE A 1 89 ? -15.767 -13.859 2.925 1.00 97.94 89 PHE A N 1
ATOM 714 C CA . PHE A 1 89 ? -14.338 -13.769 2.609 1.00 97.94 89 PHE A CA 1
ATOM 715 C C . PHE A 1 89 ? -13.851 -14.861 1.644 1.00 97.94 89 PHE A C 1
ATOM 717 O O . PHE A 1 89 ? -12.709 -14.790 1.180 1.00 97.94 89 PHE A O 1
ATOM 724 N N . ASP A 1 90 ? -14.697 -15.841 1.322 1.00 98.06 90 ASP A N 1
ATOM 725 C CA . ASP A 1 90 ? -14.398 -16.941 0.403 1.00 98.06 90 ASP A CA 1
ATOM 726 C C . ASP A 1 90 ? -14.929 -16.683 -1.019 1.00 98.06 90 ASP A C 1
ATOM 728 O O . ASP A 1 90 ? -14.606 -17.430 -1.951 1.00 98.06 90 ASP A O 1
ATOM 732 N N . ASN A 1 91 ? -15.717 -15.618 -1.203 1.00 97.69 91 ASN A N 1
ATOM 733 C CA . ASN A 1 91 ? -16.393 -15.273 -2.453 1.00 97.69 91 ASN A CA 1
ATOM 734 C C . ASN A 1 91 ? -16.282 -13.778 -2.812 1.00 97.69 91 ASN A C 1
ATOM 736 O O . ASN A 1 91 ? -17.254 -13.155 -3.232 1.00 97.69 91 ASN A O 1
ATOM 740 N N . VAL A 1 92 ? -15.095 -13.191 -2.663 1.00 96.81 92 VAL A N 1
ATOM 741 C CA . VAL A 1 92 ? -14.824 -11.806 -3.070 1.00 96.81 92 VAL A CA 1
ATOM 742 C C . VAL A 1 92 ? -14.644 -11.720 -4.585 1.00 96.81 92 VAL A C 1
ATOM 744 O O . VAL A 1 92 ? -13.913 -12.504 -5.187 1.00 96.81 92 VAL A O 1
ATOM 747 N N . GLU A 1 93 ? -15.265 -10.726 -5.210 1.00 96.25 93 GLU A N 1
ATOM 748 C CA . GLU A 1 93 ? -15.125 -10.466 -6.639 1.00 96.25 93 GLU A CA 1
ATOM 749 C C . GLU A 1 93 ? -14.837 -8.987 -6.880 1.00 96.25 93 GLU A C 1
ATOM 751 O O . GLU A 1 93 ? -15.558 -8.108 -6.412 1.00 96.25 93 GLU A O 1
ATOM 756 N N . PHE A 1 94 ? -13.753 -8.721 -7.604 1.00 95.81 94 PHE A N 1
ATOM 757 C CA . PHE A 1 94 ? -13.411 -7.393 -8.088 1.00 95.81 94 PHE A CA 1
ATOM 758 C C . PHE A 1 94 ? -12.461 -7.504 -9.284 1.00 95.81 94 PHE A C 1
ATOM 760 O O . PHE A 1 94 ? -11.478 -8.252 -9.250 1.00 95.81 94 PHE A O 1
ATOM 767 N N . ASP A 1 95 ? -12.756 -6.744 -10.333 1.00 95.69 95 ASP A N 1
ATOM 768 C CA . ASP A 1 95 ? -11.904 -6.557 -11.504 1.00 95.69 95 ASP A CA 1
ATOM 769 C C . ASP A 1 95 ? -12.156 -5.152 -12.080 1.00 95.69 95 ASP A C 1
ATOM 771 O O . ASP A 1 95 ? -13.224 -4.572 -11.875 1.00 95.69 95 ASP A O 1
ATOM 775 N N . SER A 1 96 ? -11.182 -4.595 -12.799 1.00 94.88 96 SER A N 1
ATOM 776 C CA . SER A 1 96 ? -11.297 -3.278 -13.441 1.00 94.88 96 SER A CA 1
ATOM 777 C C . SER A 1 96 ? -10.664 -3.278 -14.839 1.00 94.88 96 SER A C 1
ATOM 779 O O . SER A 1 96 ? -9.681 -2.575 -15.097 1.00 94.88 96 SER A O 1
ATOM 781 N N . PRO A 1 97 ? -11.224 -4.054 -15.787 1.00 94.00 97 PRO A N 1
ATOM 782 C CA . PRO A 1 97 ? -10.601 -4.278 -17.090 1.00 94.00 97 PRO A CA 1
ATOM 783 C C . PRO A 1 97 ? -10.451 -2.992 -17.913 1.00 94.00 97 PRO A C 1
ATOM 785 O O . PRO A 1 97 ? -9.451 -2.821 -18.603 1.00 94.00 97 PRO A O 1
ATOM 788 N N . ALA A 1 98 ? -11.400 -2.054 -17.826 1.00 93.81 98 ALA A N 1
ATOM 789 C CA . ALA A 1 98 ? -11.311 -0.785 -18.551 1.00 93.81 98 ALA A CA 1
ATOM 790 C C . ALA A 1 98 ? -10.142 0.087 -18.055 1.00 93.81 98 ALA A C 1
ATOM 792 O O . ALA A 1 98 ? -9.449 0.724 -18.850 1.00 93.81 98 ALA A O 1
ATOM 793 N N . PHE A 1 99 ? -9.894 0.102 -16.743 1.00 92.31 99 PHE A N 1
ATOM 794 C CA . PHE A 1 99 ? -8.768 0.828 -16.161 1.00 92.31 99 PHE A CA 1
ATOM 795 C C . PHE A 1 99 ? -7.432 0.169 -16.528 1.00 92.31 99 PHE A C 1
ATOM 797 O O . PHE A 1 99 ? -6.495 0.842 -16.958 1.00 92.31 99 PHE A O 1
ATOM 804 N N . ASP A 1 100 ? -7.383 -1.157 -16.443 1.00 92.19 100 ASP A N 1
ATOM 805 C CA . ASP A 1 100 ? -6.228 -1.990 -16.785 1.00 92.19 100 ASP A CA 1
ATOM 806 C C . ASP A 1 100 ? -5.812 -1.844 -18.251 1.00 92.19 100 ASP A C 1
ATOM 808 O O . ASP A 1 100 ? -4.642 -1.594 -18.561 1.00 92.19 100 ASP A O 1
ATOM 812 N N . GLN A 1 101 ? -6.786 -1.870 -19.162 1.00 89.81 101 GLN A N 1
ATOM 813 C CA . GLN A 1 101 ? -6.566 -1.597 -20.582 1.00 89.81 101 GLN A CA 1
ATOM 814 C C . GLN A 1 101 ? -6.042 -0.178 -20.813 1.00 89.81 101 GLN A C 1
ATOM 816 O O . GLN A 1 101 ? -5.102 0.015 -21.584 1.00 89.81 101 GLN A O 1
ATOM 821 N N . ASN A 1 102 ? -6.581 0.820 -20.105 1.00 90.25 102 ASN A N 1
ATOM 822 C CA . ASN A 1 102 ? -6.097 2.196 -20.207 1.00 90.25 102 ASN A CA 1
ATOM 823 C C . ASN A 1 102 ? -4.640 2.349 -19.747 1.00 90.25 102 ASN A C 1
ATOM 825 O O . ASN A 1 102 ? -3.932 3.206 -20.290 1.00 90.25 102 ASN A O 1
ATOM 829 N N . LEU A 1 103 ? -4.190 1.522 -18.800 1.00 89.44 103 LEU A N 1
ATOM 830 C CA . LEU A 1 103 ? -2.799 1.424 -18.350 1.00 89.44 103 LEU A CA 1
ATOM 831 C C . LEU A 1 103 ? -1.923 0.519 -19.228 1.00 89.44 103 LEU A C 1
ATOM 833 O O . LEU A 1 103 ? -0.695 0.566 -19.102 1.00 89.44 103 LEU A O 1
ATOM 837 N N . GLY A 1 104 ? -2.522 -0.276 -20.114 1.00 89.31 104 GLY A N 1
ATOM 838 C CA . GLY A 1 104 ? -1.832 -1.246 -20.960 1.00 89.31 104 GLY A CA 1
ATOM 839 C C . GLY A 1 104 ? -1.247 -2.419 -20.174 1.00 89.31 104 GLY A C 1
ATOM 840 O O . GLY A 1 104 ? -0.127 -2.816 -20.477 1.00 89.31 104 GLY A O 1
ATOM 841 N N . ILE A 1 105 ? -1.944 -2.892 -19.130 1.00 87.75 105 ILE A N 1
ATOM 842 C CA . ILE A 1 105 ? -1.627 -4.130 -18.395 1.00 87.75 105 ILE A CA 1
ATOM 843 C C . ILE A 1 105 ? -2.932 -4.807 -17.984 1.00 87.75 105 ILE A C 1
ATOM 845 O O . ILE A 1 105 ? -3.626 -4.282 -17.119 1.00 87.75 105 ILE A O 1
ATOM 849 N N . ASP A 1 106 ? -3.227 -5.986 -18.532 1.00 89.00 106 ASP A N 1
ATOM 850 C CA . ASP A 1 106 ? -4.415 -6.758 -18.143 1.00 89.00 106 ASP A CA 1
ATOM 851 C C . ASP A 1 106 ? -4.317 -7.353 -16.723 1.00 89.00 106 ASP A C 1
ATOM 853 O O . ASP A 1 106 ? -3.268 -7.843 -16.283 1.00 89.00 106 ASP A O 1
ATOM 857 N N . GLY A 1 107 ? -5.452 -7.352 -16.018 1.00 89.50 107 GLY A N 1
ATOM 858 C CA . GLY A 1 107 ? -5.638 -8.034 -14.738 1.00 89.50 107 GLY A CA 1
ATOM 859 C C . GLY A 1 107 ? -4.755 -7.505 -13.606 1.00 89.50 107 GLY A C 1
ATOM 860 O O . GLY A 1 107 ? -4.353 -8.272 -12.725 1.00 89.50 107 GLY A O 1
ATOM 861 N N . LEU A 1 108 ? -4.410 -6.218 -13.633 1.00 89.81 108 LEU A N 1
ATOM 862 C CA . LEU A 1 108 ? -3.704 -5.538 -12.551 1.00 89.81 108 LEU A CA 1
ATOM 863 C C . LEU A 1 108 ? -4.615 -5.344 -11.329 1.00 89.81 108 LEU A C 1
ATOM 865 O O . LEU A 1 108 ? -4.124 -5.462 -10.206 1.00 89.81 108 LEU A O 1
ATOM 869 N N . HIS A 1 109 ? -5.918 -5.116 -11.538 1.00 93.94 109 HIS A N 1
ATOM 870 C CA . HIS A 1 109 ? -6.899 -4.911 -10.461 1.00 93.94 109 HIS A CA 1
ATOM 871 C C . HIS A 1 109 ? -7.759 -6.140 -10.146 1.00 93.94 109 HIS A C 1
ATOM 873 O O . HIS A 1 109 ? -8.568 -6.095 -9.222 1.00 93.94 109 HIS A O 1
ATOM 879 N N . ARG A 1 110 ? -7.570 -7.257 -10.858 1.00 94.88 110 ARG A N 1
ATOM 880 C CA . ARG A 1 110 ? -8.291 -8.505 -10.583 1.00 94.88 110 ARG A CA 1
ATOM 881 C C . ARG A 1 110 ? -7.871 -9.097 -9.238 1.00 94.88 110 ARG A C 1
ATOM 883 O O . ARG A 1 110 ? -6.714 -9.492 -9.057 1.00 94.88 110 ARG A O 1
ATOM 890 N N . VAL A 1 111 ? -8.816 -9.218 -8.308 1.00 94.94 111 VAL A N 1
ATOM 891 C CA . VAL A 1 111 ? -8.573 -9.849 -7.002 1.00 94.94 111 VAL A CA 1
ATOM 892 C C . VAL A 1 111 ? -8.764 -11.361 -7.065 1.00 94.94 111 VAL A C 1
ATOM 894 O O . VAL A 1 111 ? -9.342 -11.920 -7.996 1.00 94.94 111 VAL A O 1
ATOM 897 N N . HIS A 1 112 ? -8.252 -12.052 -6.051 1.00 95.50 112 HIS A N 1
ATOM 898 C CA . HIS A 1 112 ? -8.569 -13.457 -5.857 1.00 95.50 112 HIS A CA 1
ATOM 899 C C . HIS A 1 112 ? -9.882 -13.619 -5.099 1.00 95.50 112 HIS A C 1
ATOM 901 O O . HIS A 1 112 ? -10.182 -12.830 -4.212 1.00 95.50 112 HIS A O 1
ATOM 907 N N . LYS A 1 113 ? -10.572 -14.726 -5.385 1.00 97.38 113 LYS A N 1
ATOM 908 C CA . LYS A 1 113 ? -11.852 -15.072 -4.772 1.00 97.38 113 LYS A CA 1
ATOM 909 C C . LYS A 1 113 ? -11.822 -15.139 -3.238 1.00 97.38 113 LYS A C 1
ATOM 911 O O . LYS A 1 113 ? -12.714 -14.643 -2.570 1.00 97.38 113 LYS A O 1
ATOM 916 N N . GLN A 1 114 ? -10.775 -15.750 -2.692 1.00 98.12 114 GLN A N 1
ATOM 917 C CA . GLN A 1 114 ? -10.627 -15.965 -1.255 1.00 98.12 114 GLN A CA 1
ATOM 918 C C . GLN A 1 114 ? -9.587 -15.018 -0.650 1.00 98.12 114 GLN A C 1
ATOM 920 O O . GLN A 1 114 ? -8.451 -14.941 -1.150 1.00 98.12 114 GLN A O 1
ATOM 925 N N . VAL A 1 115 ? -9.961 -14.374 0.459 1.00 97.88 115 VAL A N 1
ATOM 926 C CA . VAL A 1 115 ? -9.086 -13.563 1.313 1.00 97.88 115 VAL A CA 1
ATOM 927 C C . VAL A 1 115 ? -8.269 -14.493 2.203 1.00 97.88 115 VAL A C 1
ATOM 929 O O . VAL A 1 115 ? -8.744 -14.993 3.216 1.00 97.88 115 VAL A O 1
ATOM 932 N N . GLN A 1 116 ? -7.030 -14.752 1.793 1.00 97.31 116 GLN A N 1
ATOM 933 C CA . GLN A 1 116 ? -6.122 -15.647 2.507 1.00 97.31 116 GLN A CA 1
ATOM 934 C C . GLN A 1 116 ? -4.657 -15.260 2.281 1.00 97.31 116 GLN A C 1
ATOM 936 O O . GLN A 1 116 ? -4.344 -14.612 1.268 1.00 97.31 116 GLN A O 1
ATOM 941 N N . PRO A 1 117 ? -3.736 -15.675 3.172 1.00 96.56 117 PRO A N 1
ATOM 942 C CA . PRO A 1 117 ? -2.314 -15.446 2.981 1.00 96.56 117 PRO A CA 1
ATOM 943 C C . PRO A 1 117 ? -1.836 -16.103 1.687 1.00 96.56 117 PRO A C 1
ATOM 945 O O . PRO A 1 117 ? -2.230 -17.216 1.342 1.00 96.56 117 PRO A O 1
ATOM 948 N N . ARG A 1 118 ? -0.963 -15.411 0.955 1.00 92.81 118 ARG A N 1
ATOM 949 C CA . ARG A 1 118 ? -0.369 -15.925 -0.283 1.00 92.81 118 ARG A CA 1
ATOM 950 C C . ARG A 1 118 ? 1.118 -15.652 -0.265 1.00 92.81 118 ARG A C 1
ATOM 952 O O . ARG A 1 118 ? 1.544 -14.531 -0.538 1.00 92.81 118 ARG A O 1
ATOM 959 N N . GLU A 1 119 ? 1.901 -16.681 0.031 1.00 91.19 119 GLU A N 1
ATOM 960 C CA . GLU A 1 119 ? 3.353 -16.571 0.005 1.00 91.19 119 GLU A CA 1
ATOM 961 C C . GLU A 1 119 ? 3.843 -16.225 -1.402 1.00 91.19 119 GLU A C 1
ATOM 963 O O . GLU A 1 119 ? 3.463 -16.832 -2.410 1.00 91.19 119 GLU A O 1
ATOM 968 N N . ARG A 1 120 ? 4.703 -15.210 -1.485 1.00 87.94 120 ARG A N 1
ATOM 969 C CA . ARG A 1 120 ? 5.283 -14.753 -2.744 1.00 87.94 120 ARG A CA 1
ATOM 970 C C . ARG A 1 120 ? 6.788 -14.687 -2.596 1.00 87.94 120 ARG A C 1
ATOM 972 O O . ARG A 1 120 ? 7.315 -13.838 -1.890 1.00 87.94 120 ARG A O 1
ATOM 979 N N . LYS A 1 121 ? 7.489 -15.518 -3.365 1.00 89.19 121 LYS A N 1
ATOM 980 C CA . LYS A 1 121 ? 8.914 -15.297 -3.622 1.00 89.19 121 LYS A CA 1
ATOM 981 C C . LYS A 1 121 ? 9.067 -13.992 -4.401 1.00 89.19 121 LYS A C 1
ATOM 983 O O . LYS A 1 121 ? 8.444 -13.831 -5.463 1.00 89.19 121 LYS A O 1
ATOM 988 N N . THR A 1 122 ? 9.835 -13.054 -3.853 1.00 89.00 122 THR A N 1
ATOM 989 C CA . THR A 1 122 ? 10.123 -11.797 -4.543 1.00 89.00 122 THR A CA 1
ATOM 990 C C . THR A 1 122 ? 10.795 -12.086 -5.884 1.00 89.00 122 THR A C 1
ATOM 992 O O . THR A 1 122 ? 11.550 -13.042 -6.036 1.00 89.00 122 THR A O 1
ATOM 995 N N . VAL A 1 123 ? 10.449 -11.283 -6.886 1.00 89.38 123 VAL A N 1
ATOM 996 C CA . VAL A 1 123 ? 11.104 -11.293 -8.204 1.00 89.38 123 VAL A CA 1
ATOM 997 C C . VAL A 1 123 ? 12.088 -10.135 -8.346 1.00 89.38 123 VAL A C 1
ATOM 999 O O . VAL A 1 123 ? 12.691 -9.980 -9.408 1.00 89.38 123 VAL A O 1
ATOM 1002 N N . LEU A 1 124 ? 12.195 -9.306 -7.303 1.00 92.69 124 LEU A N 1
ATOM 1003 C CA . LEU A 1 124 ? 13.166 -8.230 -7.219 1.00 92.69 124 LEU A CA 1
ATOM 1004 C C . LEU A 1 124 ? 14.524 -8.806 -6.793 1.00 92.69 124 LEU A C 1
ATOM 1006 O O . LEU A 1 124 ? 14.548 -9.702 -5.945 1.00 92.69 124 LEU A O 1
ATOM 1010 N N . PRO A 1 125 ? 15.630 -8.285 -7.347 1.00 94.00 125 PRO A N 1
ATOM 1011 C CA . PRO A 1 125 ? 16.969 -8.506 -6.817 1.00 94.00 125 PRO A CA 1
ATOM 1012 C C . PRO A 1 125 ? 17.042 -8.242 -5.298 1.00 94.00 125 PRO A C 1
ATOM 1014 O O . PRO A 1 125 ? 16.376 -7.307 -4.829 1.00 94.00 125 PRO A O 1
ATOM 1017 N N . PRO A 1 126 ? 17.807 -9.041 -4.526 1.00 93.25 126 PRO A N 1
ATOM 1018 C CA . PRO A 1 126 ? 17.863 -8.940 -3.065 1.00 93.25 126 PRO A CA 1
ATOM 1019 C C . PRO A 1 126 ? 18.179 -7.533 -2.552 1.00 93.25 126 PRO A C 1
ATOM 1021 O O . PRO A 1 126 ? 17.516 -7.045 -1.646 1.00 93.25 126 PRO A O 1
ATOM 1024 N N . GLU A 1 127 ? 19.124 -6.843 -3.180 1.00 93.12 127 GLU A N 1
ATOM 1025 C CA . GLU A 1 127 ? 19.556 -5.498 -2.812 1.00 93.12 127 GLU A CA 1
ATOM 1026 C C . GLU A 1 127 ? 18.472 -4.437 -3.040 1.00 93.12 127 GLU A C 1
ATOM 1028 O O . GLU A 1 127 ? 18.351 -3.499 -2.253 1.00 93.12 127 GLU A O 1
ATOM 1033 N N . LEU A 1 128 ? 17.633 -4.590 -4.076 1.00 92.50 128 LEU A N 1
ATOM 1034 C CA . LEU A 1 128 ? 16.466 -3.721 -4.249 1.00 92.50 128 LEU A CA 1
ATOM 1035 C C . LEU A 1 128 ? 15.429 -4.012 -3.169 1.00 92.50 128 LEU A C 1
ATOM 1037 O O . LEU A 1 128 ? 14.854 -3.084 -2.608 1.00 92.50 128 LEU A O 1
ATOM 1041 N N . PHE A 1 129 ? 15.186 -5.286 -2.869 1.00 91.69 129 PHE A N 1
ATOM 1042 C CA . PHE A 1 129 ? 14.224 -5.664 -1.841 1.00 91.69 129 PHE A CA 1
ATOM 1043 C C . PHE A 1 129 ? 14.621 -5.110 -0.463 1.00 91.69 129 PHE A C 1
ATOM 1045 O O . PHE A 1 129 ? 13.809 -4.438 0.171 1.00 91.69 129 PHE A O 1
ATOM 1052 N N . GLU A 1 130 ? 15.881 -5.305 -0.065 1.00 91.50 130 GLU A N 1
ATOM 1053 C CA . GLU A 1 130 ? 16.480 -4.788 1.174 1.00 91.50 130 GLU A CA 1
ATOM 1054 C C . GLU A 1 130 ? 16.399 -3.253 1.256 1.00 91.50 130 GLU A C 1
ATOM 1056 O O . GLU A 1 130 ? 16.029 -2.678 2.280 1.00 91.50 130 GLU A O 1
ATOM 1061 N N . LYS A 1 131 ? 16.699 -2.554 0.151 1.00 90.19 131 LYS A N 1
ATOM 1062 C CA . LYS A 1 131 ? 16.627 -1.087 0.094 1.00 90.19 13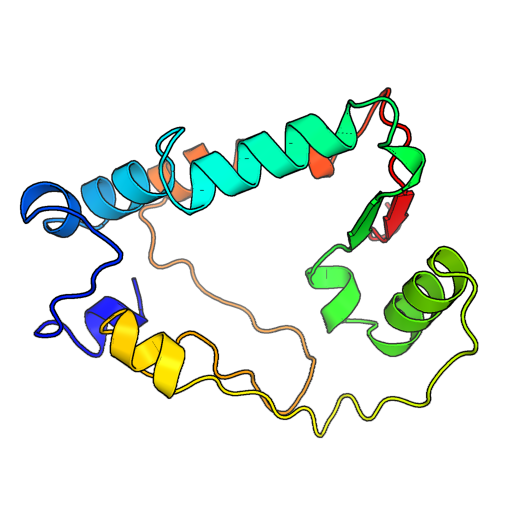1 LYS A CA 1
ATOM 1063 C C . LYS A 1 131 ? 15.233 -0.570 0.458 1.00 90.19 131 LYS A C 1
ATOM 1065 O O . LYS A 1 131 ? 15.118 0.387 1.222 1.00 90.19 131 LYS A O 1
ATOM 1070 N N . TYR A 1 132 ? 14.181 -1.179 -0.091 1.00 90.12 132 TYR A N 1
ATOM 1071 C CA . TYR A 1 132 ? 12.805 -0.708 0.094 1.00 90.12 132 TYR A CA 1
ATOM 1072 C C . TYR A 1 132 ? 12.114 -1.293 1.332 1.00 90.12 132 TYR A C 1
ATOM 1074 O O . TYR A 1 132 ? 11.156 -0.689 1.819 1.00 90.12 132 TYR A O 1
ATOM 1082 N N . SER A 1 133 ? 12.593 -2.405 1.903 1.00 87.38 133 SER A N 1
ATOM 1083 C CA . SER A 1 133 ? 12.024 -2.955 3.143 1.00 87.38 133 SER A CA 1
ATOM 1084 C C . SER A 1 133 ? 12.164 -2.002 4.332 1.00 87.38 133 SER A C 1
ATOM 1086 O O . SER A 1 133 ? 11.302 -1.975 5.208 1.00 87.38 133 SER A O 1
ATOM 1088 N N . ASN A 1 134 ? 13.192 -1.155 4.326 1.00 84.56 134 ASN A N 1
ATOM 1089 C CA . ASN A 1 134 ? 13.432 -0.164 5.376 1.00 84.56 134 ASN A CA 1
ATOM 1090 C C . ASN A 1 134 ? 12.525 1.079 5.278 1.00 84.56 134 ASN A C 1
ATOM 1092 O O . ASN A 1 134 ? 12.574 1.944 6.147 1.00 84.56 134 ASN A O 1
ATOM 1096 N N . MET A 1 135 ? 11.679 1.182 4.246 1.00 88.94 135 MET A N 1
ATOM 1097 C CA . MET A 1 135 ? 10.780 2.327 4.045 1.00 88.94 135 MET A CA 1
ATOM 1098 C C . MET A 1 135 ? 9.396 2.151 4.688 1.00 88.94 135 MET A C 1
ATOM 1100 O O . MET A 1 135 ? 8.547 3.031 4.558 1.00 88.94 135 MET A O 1
ATOM 1104 N N . MET A 1 136 ? 9.138 1.044 5.389 1.00 88.81 136 MET A N 1
ATOM 1105 C CA . MET A 1 136 ? 7.842 0.759 6.021 1.00 88.81 136 MET A CA 1
ATOM 1106 C C . MET A 1 136 ? 7.636 1.561 7.318 1.00 88.81 136 MET A C 1
ATOM 1108 O O . MET A 1 136 ? 7.509 0.988 8.399 1.00 88.81 136 MET A O 1
ATOM 1112 N N . PHE A 1 137 ? 7.609 2.895 7.221 1.00 92.06 137 PHE A N 1
ATOM 1113 C CA . PHE A 1 137 ? 7.514 3.800 8.375 1.00 92.06 137 PHE A CA 1
ATOM 1114 C C . PHE A 1 137 ? 6.272 3.538 9.241 1.00 92.06 137 PHE A C 1
ATOM 1116 O O . PHE A 1 137 ? 6.307 3.754 10.446 1.00 92.06 137 PHE A O 1
ATOM 1123 N N . TRP A 1 138 ? 5.190 3.023 8.647 1.00 90.94 138 TRP A N 1
ATOM 1124 C CA . TRP A 1 138 ? 3.943 2.700 9.345 1.00 90.94 138 TRP A CA 1
ATOM 1125 C C . TRP A 1 138 ? 4.067 1.561 10.369 1.00 90.94 138 TRP A C 1
ATOM 1127 O O . TRP A 1 138 ? 3.129 1.317 11.120 1.00 90.94 138 TRP A O 1
ATOM 1137 N N . ARG A 1 139 ? 5.210 0.864 10.428 1.00 88.75 139 ARG A N 1
ATOM 1138 C CA . ARG A 1 139 ? 5.513 -0.102 11.496 1.00 88.75 139 ARG A CA 1
ATOM 1139 C C . ARG A 1 139 ? 5.886 0.561 12.823 1.00 88.75 139 ARG A C 1
ATOM 1141 O O . ARG A 1 139 ? 5.815 -0.097 13.854 1.00 88.75 139 ARG A O 1
ATOM 1148 N N . ASP A 1 140 ? 6.290 1.830 12.799 1.00 88.44 140 ASP A N 1
ATOM 1149 C CA . ASP A 1 140 ? 6.639 2.608 13.990 1.00 88.44 140 ASP A CA 1
ATOM 1150 C C . ASP A 1 140 ? 6.098 4.039 13.852 1.00 88.44 140 ASP A C 1
ATOM 1152 O O . ASP A 1 140 ? 6.799 4.970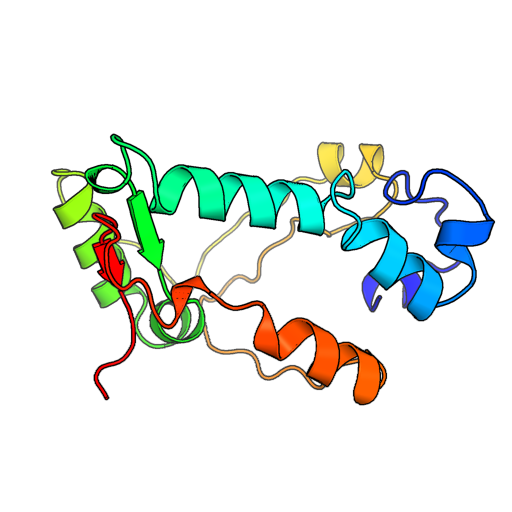 13.456 1.00 88.44 140 ASP A O 1
ATOM 1156 N N . LEU A 1 141 ? 4.812 4.205 14.164 1.00 91.12 141 LEU A N 1
ATOM 1157 C CA . LEU A 1 141 ? 4.089 5.478 14.094 1.00 91.12 141 LEU A CA 1
ATOM 1158 C C . LEU A 1 141 ? 4.195 6.292 15.396 1.00 91.12 141 LEU A C 1
ATOM 1160 O O . LEU A 1 141 ? 3.223 6.892 15.855 1.00 91.12 141 LEU A O 1
ATOM 1164 N N . LYS A 1 142 ? 5.381 6.336 16.015 1.00 88.88 142 LYS A N 1
ATOM 1165 C CA . LYS A 1 142 ? 5.630 7.226 17.161 1.00 88.88 142 LYS A CA 1
ATOM 1166 C C . LYS A 1 142 ? 5.270 8.666 16.804 1.00 88.88 142 LYS A C 1
ATOM 1168 O O . LYS A 1 142 ? 5.709 9.179 15.779 1.00 88.88 142 LYS A O 1
ATOM 1173 N N . ASN A 1 143 ? 4.535 9.327 17.695 1.00 91.44 143 ASN A N 1
ATOM 1174 C CA . ASN A 1 143 ? 4.064 10.708 17.537 1.00 91.44 143 ASN A CA 1
ATOM 1175 C C . ASN A 1 143 ? 3.065 10.923 16.380 1.00 91.44 143 ASN A C 1
ATOM 1177 O O . ASN A 1 143 ? 2.862 12.058 15.962 1.00 91.44 143 ASN A O 1
ATOM 1181 N N . SER A 1 144 ? 2.441 9.860 15.868 1.00 96.56 144 SER A N 1
ATOM 1182 C CA . SER A 1 144 ? 1.289 9.944 14.966 1.00 96.56 144 SER A CA 1
ATOM 1183 C C . SER A 1 144 ? -0.010 9.739 15.746 1.00 96.56 144 SER A C 1
ATOM 1185 O O . SER A 1 144 ? -0.059 8.919 16.661 1.00 96.56 144 SER A O 1
ATOM 1187 N N . GLY A 1 145 ? -1.069 10.453 15.356 1.00 96.69 145 GLY A N 1
ATOM 1188 C CA . GLY A 1 145 ? -2.432 10.205 15.840 1.00 96.69 145 GLY A CA 1
ATOM 1189 C C . GLY A 1 145 ? -3.155 9.055 15.127 1.00 96.69 145 GLY A C 1
ATOM 1190 O O . GLY A 1 145 ? -4.298 8.770 15.468 1.00 96.69 145 GLY A O 1
ATOM 1191 N N . ALA A 1 146 ? -2.527 8.413 14.135 1.00 97.44 146 ALA A N 1
ATOM 1192 C CA . ALA A 1 146 ? -3.168 7.381 13.327 1.00 97.44 146 ALA A CA 1
ATOM 1193 C C . ALA A 1 146 ? -3.402 6.081 14.100 1.00 97.44 146 ALA A C 1
ATOM 1195 O O . ALA A 1 146 ? -2.555 5.601 14.858 1.00 97.44 146 ALA A O 1
ATOM 1196 N N . PHE A 1 147 ? -4.555 5.470 13.845 1.00 97.12 147 PHE A N 1
ATOM 1197 C CA . PHE A 1 147 ? -4.915 4.171 14.390 1.00 97.12 147 PHE A CA 1
ATOM 1198 C C . PHE A 1 147 ? -4.238 3.058 13.592 1.00 97.12 147 PHE A C 1
ATOM 1200 O O . PHE A 1 147 ? -4.015 3.178 12.385 1.00 97.12 147 PHE A O 1
ATOM 1207 N N . THR A 1 148 ? -3.939 1.938 14.251 1.00 95.94 148 THR A N 1
ATOM 1208 C CA . THR A 1 148 ? -3.322 0.780 13.596 1.00 95.94 148 THR A CA 1
ATOM 1209 C C . THR A 1 148 ? -4.027 -0.519 13.966 1.00 95.94 148 THR A C 1
ATOM 1211 O O . THR A 1 148 ? -4.396 -0.740 15.118 1.00 95.94 148 THR A O 1
ATOM 1214 N N . LEU A 1 149 ? -4.194 -1.397 12.978 1.00 95.75 149 LEU A N 1
ATOM 1215 C CA . LEU A 1 149 ? -4.545 -2.803 13.166 1.00 95.75 149 LEU A CA 1
ATOM 1216 C C . LEU A 1 149 ? -3.343 -3.638 12.733 1.00 95.75 149 LEU A C 1
ATOM 1218 O O . LEU A 1 149 ? -3.207 -3.993 11.562 1.00 95.75 149 LEU A O 1
ATOM 1222 N N . VAL A 1 150 ? -2.457 -3.910 13.686 1.00 92.06 150 VAL A N 1
ATOM 1223 C CA . VAL A 1 150 ? -1.217 -4.674 13.498 1.00 92.06 150 VAL A CA 1
ATOM 1224 C C . VAL A 1 150 ? -1.223 -5.920 14.391 1.00 92.06 150 VAL A C 1
ATOM 1226 O O . VAL A 1 150 ? -1.947 -5.952 15.390 1.00 92.06 150 VAL A O 1
ATOM 1229 N N . PRO A 1 151 ? -0.463 -6.976 14.051 1.00 85.56 151 PRO A N 1
ATOM 1230 C CA . PRO A 1 151 ? -0.300 -8.124 14.937 1.00 85.56 151 PRO A CA 1
ATOM 1231 C C . PRO A 1 151 ? 0.197 -7.698 16.325 1.00 85.56 151 PRO A C 1
ATOM 1233 O O . PRO A 1 151 ? 1.045 -6.816 16.441 1.00 85.56 151 PRO A O 1
ATOM 1236 N N . SER A 1 152 ? -0.317 -8.334 17.379 1.00 75.69 152 SER A N 1
ATOM 1237 C CA . SER A 1 152 ? 0.254 -8.197 18.721 1.00 75.69 152 SER A CA 1
ATOM 1238 C C . SER A 1 152 ? 1.667 -8.790 18.730 1.00 75.69 152 SER A C 1
ATOM 1240 O O . SER A 1 152 ? 1.849 -9.905 18.235 1.00 75.69 152 SER A O 1
ATOM 1242 N N . ASN A 1 153 ? 2.633 -8.036 19.260 1.00 56.69 153 ASN A N 1
ATOM 1243 C CA . ASN A 1 153 ? 4.000 -8.509 19.501 1.00 56.69 153 ASN A CA 1
ATOM 1244 C C . ASN A 1 153 ? 4.056 -9.555 20.617 1.00 56.69 153 ASN A C 1
ATOM 1246 O O . ASN A 1 153 ? 3.228 -9.458 21.553 1.00 56.69 153 ASN A O 1
#

Organism: NCBI:txid634436

pLDDT: mean 93.11, std 5.45, range [56.69, 98.5]

Sequence (153 aa):
ERQIRKSPLENTKLFGNTQQRATVYSRVEAMAAQSGLVGFAWHALRDGCFSDFADKLLIVDYDLLVRKPAQVMKGVYQFLELPEFQHDFDNVEFDSPAFDQNLGIDGLHRVHKQVQPRERKTVLPPELFEKYSNMMFWRDLKNSGAFTLVPSN

Radius of gyration: 17.84 Å; chains: 1; bounding box: 42×34×45 Å

Foldseek 3Di:
DVLCVVVVPFPFPLDPDPQCVPDPVSVLCQQCPCPHVNNVVLVVVVCCQQDPNVLLAEAEDLQCCLDPVQVVQVVVCVSVVHDDDDDDQQADFDDDQVVCVVRRTGPPTGDDGHRHDDDDDDPDDPVSVVVCVVSPCVVPSVNTSHHYDDDDD